Protein AF-A0A962UXA5-F1 (afdb_monomer_lite)

Sequence (64 aa):
MASEGYHEPISELSDETRDMHRAIVSLMEELEAVDWYNQRVDACKDAELKAILAHNRDEEKEHA

Structure (mmCIF, N/CA/C/O backbone):
data_AF-A0A962UXA5-F1
#
_entry.id   AF-A0A962UXA5-F1
#
loop_
_atom_site.group_PDB
_atom_site.id
_atom_site.type_symbol
_atom_site.label_atom_id
_atom_site.label_alt_id
_atom_site.label_comp_id
_atom_site.label_asym_id
_atom_site.label_entity_id
_atom_site.label_seq_id
_atom_site.pdbx_PDB_ins_code
_atom_site.Cartn_x
_atom_site.Cartn_y
_atom_site.Cartn_z
_atom_site.occupancy
_atom_site.B_iso_or_equiv
_atom_site.auth_seq_id
_atom_site.auth_comp_id
_atom_site.auth_asym_id
_atom_site.auth_atom_id
_atom_site.pdbx_PDB_model_num
ATOM 1 N N . MET A 1 1 ? -7.139 -6.264 -8.071 1.00 50.59 1 MET A N 1
ATOM 2 C CA . MET A 1 1 ? -6.887 -4.822 -8.288 1.00 50.59 1 MET A CA 1
ATOM 3 C C . MET A 1 1 ? -6.297 -4.650 -9.683 1.00 50.59 1 MET A C 1
ATOM 5 O O . MET A 1 1 ? -5.722 -5.598 -10.197 1.00 50.59 1 MET A O 1
ATOM 9 N N . ALA A 1 2 ? -6.516 -3.523 -10.368 1.00 44.00 2 ALA A N 1
ATOM 10 C CA . ALA A 1 2 ? -6.155 -3.386 -11.790 1.00 44.00 2 ALA A CA 1
ATOM 11 C C . ALA A 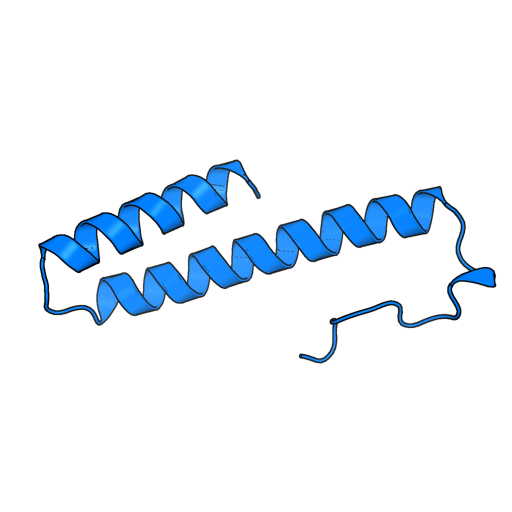1 2 ? -4.631 -3.335 -12.061 1.00 44.00 2 ALA A C 1
ATOM 13 O O . ALA A 1 2 ? -4.235 -3.288 -13.220 1.00 44.00 2 ALA A O 1
ATOM 14 N N . SER A 1 3 ? -3.793 -3.367 -11.018 1.00 54.03 3 SER A N 1
ATOM 15 C CA . SER A 1 3 ? -2.340 -3.158 -11.065 1.00 54.03 3 SER A CA 1
ATOM 16 C C . SER A 1 3 ? -1.488 -4.376 -10.680 1.00 54.03 3 SER A C 1
ATOM 18 O O . SER A 1 3 ? -0.282 -4.223 -10.543 1.00 54.03 3 SER A O 1
ATOM 20 N N . GLU A 1 4 ? -2.054 -5.577 -10.501 1.00 65.44 4 GLU A N 1
ATOM 21 C CA . GLU A 1 4 ? -1.319 -6.755 -9.977 1.00 65.44 4 GLU A CA 1
ATOM 22 C C . GLU A 1 4 ? -0.254 -7.345 -10.942 1.00 65.44 4 GLU A C 1
ATOM 24 O O . GLU A 1 4 ? 0.209 -8.469 -10.760 1.00 65.44 4 GLU A O 1
ATOM 29 N N . GLY A 1 5 ? 0.173 -6.613 -11.977 1.00 84.44 5 GLY A N 1
ATOM 30 C CA . GLY A 1 5 ? 1.253 -7.054 -12.854 1.00 84.44 5 GLY A CA 1
ATOM 31 C C . GLY A 1 5 ? 1.625 -6.063 -13.953 1.00 84.44 5 GLY A C 1
ATOM 32 O O . GLY A 1 5 ? 1.224 -4.901 -13.954 1.00 84.44 5 GLY A O 1
ATOM 33 N N . TYR A 1 6 ? 2.406 -6.547 -14.918 1.00 94.56 6 TYR A N 1
ATOM 34 C CA . TYR A 1 6 ? 2.838 -5.761 -16.070 1.00 94.56 6 TYR A CA 1
ATOM 35 C C . TYR A 1 6 ? 1.694 -5.544 -17.069 1.00 94.56 6 TYR A C 1
ATOM 37 O O . TYR A 1 6 ? 0.947 -6.469 -17.387 1.00 94.56 6 TYR A O 1
ATOM 45 N N . HIS A 1 7 ? 1.593 -4.328 -17.609 1.00 95.62 7 HIS A N 1
ATOM 46 C CA . HIS A 1 7 ? 0.624 -3.988 -18.660 1.00 95.62 7 HIS A CA 1
ATOM 47 C C . HIS A 1 7 ? 1.107 -4.309 -20.080 1.00 95.62 7 HIS A C 1
ATOM 49 O O . HIS A 1 7 ? 0.306 -4.293 -21.007 1.00 95.62 7 HIS A O 1
ATOM 55 N N . GLU A 1 8 ? 2.389 -4.636 -20.231 1.00 96.62 8 GLU A N 1
ATOM 56 C CA . GLU A 1 8 ? 3.020 -5.025 -21.491 1.00 96.62 8 GLU A CA 1
ATOM 57 C C . GLU A 1 8 ? 3.725 -6.381 -21.323 1.00 96.62 8 GLU A C 1
ATOM 59 O O . GLU A 1 8 ? 4.058 -6.765 -20.191 1.00 96.62 8 GLU A O 1
ATOM 64 N N . PRO A 1 9 ? 3.975 -7.131 -22.413 1.00 96.75 9 PRO A N 1
ATOM 65 C CA . PRO A 1 9 ? 4.707 -8.389 -22.346 1.00 96.75 9 PRO A CA 1
ATOM 66 C C . PRO A 1 9 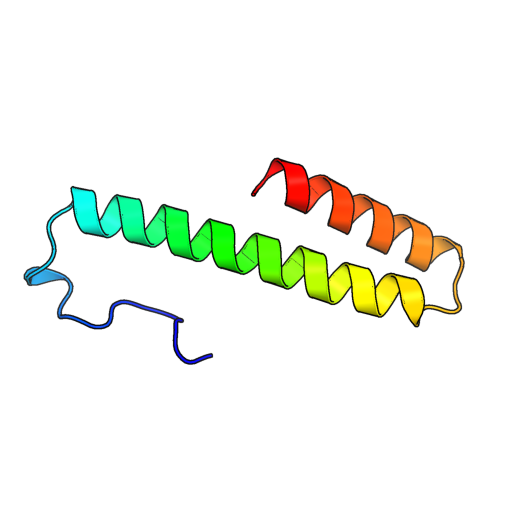? 6.069 -8.218 -21.665 1.00 96.75 9 PRO A C 1
ATOM 68 O O . PRO A 1 9 ? 6.886 -7.395 -22.066 1.00 96.75 9 PRO A O 1
ATOM 71 N N . ILE A 1 10 ? 6.359 -9.053 -20.664 1.00 95.94 10 ILE A N 1
ATOM 72 C CA . ILE A 1 10 ? 7.608 -8.975 -19.880 1.00 95.94 10 ILE A CA 1
ATOM 73 C C . ILE A 1 10 ? 8.855 -9.062 -20.771 1.00 95.94 10 ILE A C 1
ATOM 75 O O . ILE A 1 10 ? 9.861 -8.425 -20.479 1.00 95.94 10 ILE A O 1
ATOM 79 N N . SER A 1 11 ? 8.788 -9.833 -21.859 1.00 97.50 11 SER A N 1
ATOM 80 C CA . SER A 1 11 ? 9.879 -9.985 -22.829 1.00 97.50 11 SER A CA 1
ATOM 81 C C . SER A 1 11 ? 10.217 -8.705 -23.598 1.00 97.50 11 SER A C 1
ATOM 83 O O . SER A 1 11 ? 11.279 -8.643 -24.209 1.00 97.50 11 SER A O 1
ATOM 85 N N . GLU A 1 12 ? 9.325 -7.715 -23.599 1.00 98.12 12 GLU A N 1
ATOM 86 C CA . GLU A 1 12 ? 9.515 -6.418 -24.259 1.00 98.12 12 GLU A CA 1
ATOM 87 C C . GLU A 1 12 ? 9.989 -5.328 -23.284 1.00 98.12 12 GLU A C 1
ATOM 89 O O . GLU A 1 12 ? 10.327 -4.222 -23.702 1.00 98.12 12 GLU A O 1
ATOM 94 N N . LEU A 1 13 ? 10.056 -5.637 -21.986 1.00 97.94 13 LEU A N 1
ATOM 95 C CA . LEU A 1 13 ? 10.503 -4.714 -20.950 1.00 97.94 13 LEU A CA 1
ATOM 96 C C . LEU A 1 13 ? 11.986 -4.920 -20.643 1.00 97.94 13 LEU A C 1
ATOM 98 O O . LEU A 1 13 ? 12.453 -6.049 -20.483 1.00 97.94 13 LEU A O 1
ATOM 102 N N . SER A 1 14 ? 12.723 -3.819 -20.496 1.00 98.56 14 SER A N 1
ATOM 103 C CA . SER A 1 14 ? 14.100 -3.876 -20.007 1.00 98.56 14 SER A CA 1
ATOM 104 C C . SER A 1 14 ? 14.142 -4.321 -18.542 1.00 98.56 14 SER A C 1
ATOM 106 O O . SER A 1 14 ? 13.178 -4.145 -17.790 1.00 98.56 14 SER A O 1
ATOM 108 N N . ASP A 1 15 ? 15.281 -4.861 -18.109 1.00 98.38 15 ASP A N 1
ATOM 109 C CA . ASP A 1 15 ? 15.473 -5.233 -16.704 1.00 98.38 15 ASP A CA 1
ATOM 110 C C . ASP A 1 15 ? 15.350 -4.019 -15.769 1.00 98.38 15 ASP A C 1
ATOM 112 O O . ASP A 1 15 ? 14.694 -4.118 -14.737 1.00 98.38 15 ASP A O 1
ATOM 116 N N . GLU A 1 16 ? 15.848 -2.847 -16.181 1.00 98.50 16 GLU A N 1
ATOM 117 C CA . GLU A 1 16 ? 15.694 -1.589 -15.435 1.00 98.50 16 GLU A CA 1
ATOM 118 C C . GLU A 1 16 ? 14.219 -1.204 -15.247 1.00 98.50 16 GLU A C 1
ATOM 120 O O . GLU A 1 16 ? 13.792 -0.883 -14.138 1.00 98.50 16 GLU A O 1
ATOM 125 N N . THR A 1 17 ? 13.401 -1.278 -16.305 1.00 98.19 17 THR A N 1
ATOM 126 C CA . THR A 1 17 ? 11.961 -0.999 -16.201 1.00 98.19 17 THR A CA 1
ATOM 127 C C . THR A 1 17 ? 11.270 -1.999 -15.284 1.00 98.19 17 THR A C 1
ATOM 129 O O . THR A 1 17 ? 10.385 -1.629 -14.513 1.00 98.19 17 THR A O 1
ATOM 132 N N . ARG A 1 18 ? 11.675 -3.269 -15.333 1.00 97.62 18 ARG A N 1
ATOM 133 C CA . ARG A 1 18 ? 11.125 -4.298 -14.452 1.00 97.62 18 ARG A CA 1
ATOM 134 C C . ARG A 1 18 ? 11.524 -4.059 -12.999 1.00 97.62 18 ARG A C 1
ATOM 136 O O . ARG A 1 18 ? 10.691 -4.287 -12.126 1.00 97.62 18 ARG A O 1
ATOM 143 N N . ASP A 1 19 ? 12.747 -3.615 -12.723 1.00 98.38 19 ASP A N 1
ATOM 144 C CA . ASP A 1 19 ? 13.213 -3.270 -11.373 1.00 98.38 19 ASP A CA 1
ATOM 145 C C . ASP A 1 19 ? 12.454 -2.057 -10.828 1.00 98.38 19 ASP A C 1
ATOM 147 O O . ASP A 1 19 ? 11.926 -2.115 -9.718 1.00 98.38 19 ASP A O 1
ATOM 151 N N . MET A 1 20 ? 12.282 -1.017 -11.647 1.00 98.12 20 MET A N 1
ATOM 152 C CA . MET A 1 20 ? 11.467 0.145 -11.293 1.00 98.12 20 MET A CA 1
ATOM 153 C C . MET A 1 20 ? 10.005 -0.238 -11.029 1.00 98.12 20 MET A C 1
ATOM 155 O O . MET A 1 20 ? 9.420 0.209 -10.049 1.00 98.12 20 MET A O 1
ATOM 159 N N . HIS A 1 21 ? 9.412 -1.104 -11.857 1.00 96.62 21 HIS A N 1
ATOM 160 C CA . HIS A 1 21 ? 8.052 -1.595 -11.626 1.00 96.62 21 HIS A CA 1
ATOM 161 C C . HIS A 1 21 ? 7.924 -2.321 -10.283 1.00 96.62 21 HIS A C 1
ATOM 163 O O . HIS A 1 21 ? 6.966 -2.065 -9.563 1.00 96.62 21 HIS A O 1
ATOM 169 N N . ARG A 1 22 ? 8.890 -3.176 -9.916 1.00 96.31 22 ARG A N 1
ATOM 170 C CA . ARG A 1 22 ? 8.885 -3.845 -8.604 1.00 96.31 22 ARG A CA 1
ATOM 171 C C . ARG A 1 22 ? 8.905 -2.823 -7.468 1.00 96.31 22 ARG A C 1
ATOM 173 O O . ARG A 1 22 ? 8.079 -2.927 -6.575 1.00 96.31 22 ARG A O 1
ATOM 180 N N . ALA A 1 23 ? 9.777 -1.816 -7.545 1.00 97.19 23 ALA A N 1
ATOM 181 C CA . ALA A 1 23 ? 9.840 -0.755 -6.538 1.00 97.19 23 ALA A CA 1
ATOM 182 C C . ALA A 1 23 ? 8.522 0.032 -6.434 1.00 97.19 23 ALA A C 1
ATOM 184 O O . ALA A 1 23 ? 8.043 0.288 -5.334 1.00 97.19 23 ALA A O 1
ATOM 185 N N . ILE A 1 24 ? 7.911 0.379 -7.572 1.00 96.38 24 ILE A N 1
ATOM 186 C CA . ILE A 1 24 ? 6.632 1.099 -7.610 1.00 96.38 24 ILE A CA 1
ATOM 187 C C . ILE A 1 24 ? 5.507 0.258 -7.007 1.00 96.38 24 ILE A C 1
ATOM 189 O O . ILE A 1 24 ? 4.736 0.780 -6.210 1.00 96.38 24 ILE A O 1
ATOM 193 N N . VAL A 1 25 ? 5.398 -1.021 -7.378 1.00 95.94 25 VAL A N 1
ATOM 194 C CA . VAL A 1 25 ? 4.344 -1.900 -6.853 1.00 95.94 25 VAL A CA 1
ATOM 195 C C . VAL A 1 25 ? 4.513 -2.100 -5.351 1.00 95.94 25 VAL A C 1
ATOM 197 O O . VAL A 1 25 ? 3.536 -1.931 -4.635 1.00 95.94 25 VAL A O 1
ATOM 200 N N . SER A 1 26 ? 5.735 -2.340 -4.864 1.00 95.62 26 SER A N 1
ATOM 201 C CA . SER A 1 26 ? 5.990 -2.433 -3.422 1.00 95.62 26 SER A CA 1
ATOM 202 C C . SER A 1 26 ? 5.603 -1.146 -2.694 1.00 95.62 26 SER A C 1
ATOM 204 O O . SER A 1 26 ? 4.866 -1.196 -1.719 1.00 95.62 26 SER A O 1
ATOM 206 N N . LEU A 1 27 ? 5.990 0.025 -3.211 1.00 96.62 27 LEU A N 1
ATOM 207 C CA . LEU A 1 27 ? 5.585 1.306 -2.626 1.00 96.62 27 LEU A CA 1
ATOM 208 C C . LEU A 1 27 ? 4.057 1.490 -2.609 1.00 96.62 27 LEU A C 1
ATOM 210 O O . LE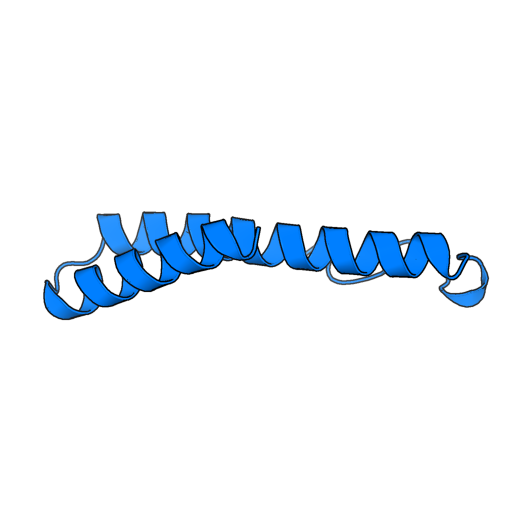U A 1 27 ? 3.497 2.002 -1.642 1.00 96.62 27 LEU A O 1
ATOM 214 N N . MET A 1 28 ? 3.366 1.094 -3.681 1.00 95.88 28 MET A N 1
ATOM 215 C CA . MET A 1 28 ? 1.904 1.154 -3.734 1.00 95.88 28 MET A CA 1
ATOM 216 C C . MET A 1 28 ? 1.259 0.247 -2.681 1.00 95.88 28 MET A C 1
ATOM 218 O O . MET A 1 28 ? 0.324 0.690 -2.019 1.00 95.88 28 MET A O 1
ATOM 222 N N . GLU A 1 29 ? 1.764 -0.976 -2.510 1.00 95.19 29 GLU A N 1
ATOM 223 C CA . GLU A 1 29 ? 1.284 -1.932 -1.505 1.00 95.19 29 GLU A CA 1
ATOM 224 C C . GLU A 1 29 ? 1.437 -1.373 -0.083 1.00 95.19 29 GLU A C 1
ATOM 226 O O . GLU A 1 29 ? 0.484 -1.419 0.699 1.00 95.19 29 GLU A O 1
ATOM 231 N N . GLU A 1 30 ? 2.583 -0.761 0.234 1.00 97.31 30 GLU A N 1
ATOM 232 C CA . GLU A 1 30 ? 2.800 -0.148 1.550 1.00 97.31 30 GLU A CA 1
ATOM 233 C C . GLU A 1 30 ? 1.864 1.043 1.789 1.00 97.31 30 GLU A C 1
ATOM 235 O O . GLU A 1 30 ? 1.265 1.179 2.858 1.00 97.31 30 GLU A O 1
ATOM 240 N N . LEU A 1 31 ? 1.644 1.893 0.782 1.00 97.62 31 LEU A N 1
ATOM 241 C CA . LEU A 1 31 ? 0.704 3.013 0.898 1.00 97.62 31 LEU A CA 1
ATOM 242 C C . LEU A 1 31 ? -0.751 2.548 1.074 1.00 97.62 31 LEU A C 1
ATOM 244 O O . LEU A 1 31 ? -1.502 3.161 1.841 1.00 97.62 31 LEU A O 1
ATOM 248 N N . GLU A 1 32 ? -1.156 1.463 0.408 1.00 97.44 32 GLU A N 1
ATOM 249 C CA . GLU A 1 32 ? -2.458 0.828 0.637 1.00 97.44 32 GLU A CA 1
ATOM 250 C C . GLU A 1 32 ? -2.559 0.273 2.064 1.00 97.44 32 GLU A C 1
ATOM 252 O O . GLU A 1 32 ? -3.571 0.491 2.740 1.00 97.44 32 GLU A O 1
ATOM 257 N N . ALA A 1 33 ? -1.502 -0.372 2.565 1.00 97.31 33 ALA A N 1
ATOM 258 C CA . ALA A 1 33 ? -1.445 -0.860 3.937 1.00 97.31 33 ALA A CA 1
ATOM 259 C C . ALA A 1 33 ? -1.575 0.289 4.953 1.00 97.31 33 ALA A C 1
ATOM 261 O O . ALA A 1 33 ? -2.381 0.191 5.888 1.00 97.31 33 ALA A O 1
ATOM 262 N N . VAL A 1 34 ? -0.870 1.407 4.741 1.00 98.44 34 VAL A N 1
ATOM 263 C CA . VAL A 1 34 ? -0.980 2.620 5.566 1.00 98.44 34 VAL A CA 1
ATOM 264 C C . VAL A 1 34 ? -2.421 3.127 5.607 1.00 98.44 34 VAL A C 1
ATOM 266 O O . VAL A 1 34 ? -2.941 3.390 6.697 1.00 98.44 34 VAL A O 1
ATOM 269 N N . ASP A 1 35 ? -3.085 3.257 4.456 1.00 98.69 35 ASP A N 1
ATOM 270 C CA . ASP A 1 35 ? -4.475 3.718 4.394 1.00 98.69 35 ASP A CA 1
ATOM 271 C C . ASP A 1 35 ? -5.417 2.755 5.133 1.00 98.69 35 ASP A C 1
ATOM 273 O O . ASP A 1 35 ? -6.176 3.161 6.021 1.00 98.69 35 ASP A O 1
ATOM 277 N N . TRP A 1 36 ? -5.316 1.452 4.863 1.00 98.62 36 TRP A N 1
ATOM 278 C CA . TRP A 1 36 ? -6.166 0.449 5.503 1.00 98.62 36 TRP A CA 1
ATOM 279 C C . TRP A 1 36 ? -5.977 0.407 7.013 1.00 98.62 36 TRP A C 1
ATOM 281 O O . TRP A 1 36 ? -6.964 0.361 7.756 1.00 98.62 36 TRP A O 1
ATOM 291 N N . TYR A 1 37 ? -4.734 0.429 7.498 1.00 98.69 37 TYR A N 1
ATOM 292 C CA . TYR A 1 37 ? -4.487 0.503 8.929 1.00 98.69 37 TYR A CA 1
ATOM 293 C C . TYR A 1 37 ? -5.032 1.798 9.515 1.00 98.69 37 TYR A C 1
ATOM 295 O O . TYR A 1 37 ? -5.646 1.755 10.577 1.00 98.69 37 TYR A O 1
ATOM 303 N N . ASN A 1 38 ? -4.888 2.935 8.834 1.00 98.75 38 ASN A N 1
ATOM 304 C CA . ASN A 1 38 ? -5.411 4.201 9.330 1.00 98.75 38 ASN A CA 1
ATOM 305 C C . ASN A 1 38 ? -6.941 4.172 9.498 1.00 98.75 38 ASN A C 1
ATOM 307 O O . ASN A 1 38 ? -7.452 4.555 10.552 1.00 98.75 38 ASN A O 1
ATOM 311 N N . GLN A 1 39 ? -7.666 3.633 8.514 1.00 98.81 39 GLN A N 1
ATOM 312 C CA . GLN A 1 39 ? -9.118 3.429 8.597 1.00 98.81 39 GLN A CA 1
ATOM 313 C C . GLN A 1 39 ? -9.494 2.466 9.734 1.00 98.81 39 GLN A C 1
ATOM 315 O O . GLN A 1 39 ? -10.421 2.725 10.507 1.00 98.81 39 GLN A O 1
ATOM 320 N N . ARG A 1 40 ? -8.753 1.360 9.887 1.00 98.75 40 ARG A N 1
ATOM 321 C CA . ARG A 1 40 ? -8.983 0.379 10.960 1.00 98.75 40 ARG A CA 1
ATOM 322 C C . ARG A 1 40 ? -8.704 0.969 12.340 1.00 98.75 40 ARG A C 1
ATOM 324 O O . ARG A 1 40 ? -9.483 0.721 13.252 1.00 98.75 40 ARG A O 1
ATOM 331 N N . VAL A 1 41 ? -7.647 1.763 12.505 1.00 98.69 41 VAL A N 1
ATOM 332 C CA . VA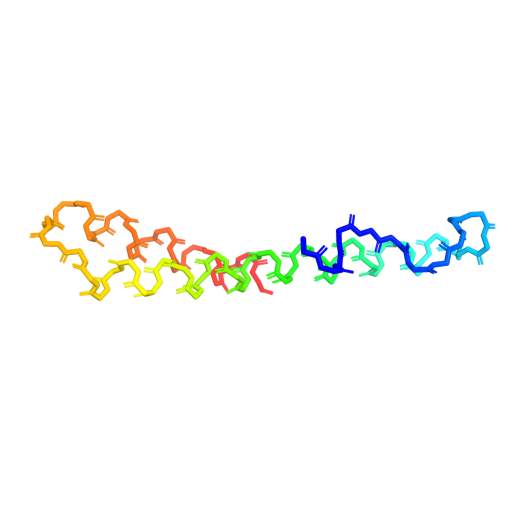L A 1 41 ? -7.314 2.470 13.754 1.00 98.69 41 VAL A CA 1
ATOM 333 C C . VAL A 1 41 ? -8.452 3.405 14.169 1.00 98.69 41 VAL A C 1
ATOM 335 O O . VAL A 1 41 ? -8.795 3.459 15.355 1.00 98.69 41 VAL A O 1
ATOM 338 N N . ASP A 1 42 ? -9.057 4.121 13.219 1.00 98.75 42 ASP A N 1
ATOM 339 C CA . ASP A 1 42 ? -10.195 5.002 13.497 1.00 98.75 42 ASP A CA 1
ATOM 340 C C . ASP A 1 42 ? -11.448 4.210 13.918 1.00 98.75 42 ASP A C 1
ATOM 342 O O . ASP A 1 42 ? -12.085 4.504 14.935 1.00 98.75 42 ASP A O 1
ATOM 346 N N . ALA A 1 43 ? -11.752 3.123 13.204 1.00 98.69 43 ALA A N 1
ATOM 347 C CA . ALA A 1 43 ? -12.921 2.291 13.475 1.00 98.69 43 ALA A CA 1
ATOM 348 C C . ALA A 1 43 ? -12.783 1.377 14.715 1.00 98.69 43 ALA A C 1
ATOM 350 O O . ALA A 1 43 ? -13.802 1.034 15.327 1.00 98.69 43 ALA A O 1
ATOM 351 N N . CYS A 1 44 ? -11.562 0.984 15.097 1.00 98.62 44 CYS A N 1
ATOM 352 C CA . CYS A 1 44 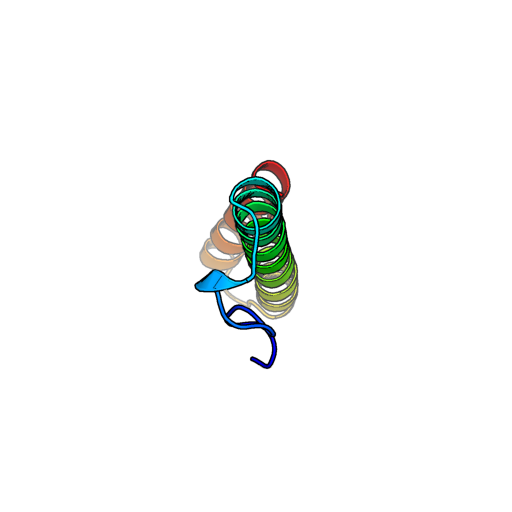? -11.297 -0.022 16.131 1.00 98.62 44 CYS A CA 1
ATOM 353 C C . CYS A 1 44 ? -11.812 0.405 17.515 1.00 98.62 44 CYS A C 1
ATOM 355 O O . CYS A 1 44 ? -11.638 1.549 17.944 1.00 98.62 44 CYS A O 1
ATOM 357 N N . LYS A 1 45 ? -12.445 -0.538 18.225 1.00 98.38 45 LYS A N 1
ATOM 358 C CA . LYS A 1 45 ? -13.000 -0.340 19.577 1.00 98.38 45 LYS A CA 1
ATOM 359 C C . LYS A 1 45 ? -12.175 -1.005 20.680 1.00 98.38 45 LYS A C 1
ATOM 361 O O . LYS A 1 45 ? -12.387 -0.694 21.846 1.00 98.38 45 LYS A O 1
ATOM 366 N N . ASP A 1 46 ? -11.247 -1.882 20.310 1.00 98.69 46 ASP A N 1
ATOM 367 C CA . ASP A 1 46 ? -10.320 -2.535 21.228 1.00 98.69 46 ASP A CA 1
ATOM 368 C C . ASP A 1 46 ? -9.002 -1.750 21.296 1.00 98.69 46 ASP A C 1
ATOM 370 O O . ASP A 1 46 ? -8.396 -1.439 20.266 1.00 98.69 46 ASP A O 1
ATOM 374 N N . ALA A 1 47 ? -8.582 -1.375 22.506 1.00 98.44 47 ALA A N 1
ATOM 375 C CA . ALA A 1 47 ? -7.438 -0.486 22.698 1.00 98.44 47 ALA A CA 1
ATOM 376 C C . ALA A 1 47 ? -6.095 -1.172 22.398 1.00 98.44 47 ALA A C 1
ATOM 378 O O . ALA A 1 47 ? -5.194 -0.526 21.862 1.00 98.44 47 ALA A O 1
ATOM 379 N N . GLU A 1 48 ? -5.971 -2.463 22.705 1.00 98.62 48 GLU A N 1
ATOM 380 C CA . GLU A 1 48 ? -4.744 -3.233 22.488 1.00 98.62 48 GLU A CA 1
ATOM 381 C C . GLU A 1 48 ? -4.527 -3.461 20.992 1.00 98.62 48 GLU A C 1
ATOM 383 O O . GLU A 1 48 ? -3.462 -3.154 20.453 1.00 98.62 48 GLU A O 1
ATOM 388 N N . LEU A 1 49 ? -5.576 -3.878 20.282 1.00 98.69 49 LEU A N 1
ATOM 389 C CA . LEU A 1 49 ? -5.540 -4.022 18.834 1.00 98.69 49 LEU A CA 1
ATOM 390 C C . LEU A 1 49 ? -5.292 -2.676 18.148 1.00 98.69 49 LEU A C 1
ATOM 392 O O . LEU A 1 49 ? -4.507 -2.610 17.206 1.00 98.69 49 LEU A O 1
ATOM 396 N N . LYS A 1 50 ? -5.912 -1.585 18.615 1.00 98.69 50 LYS A N 1
ATOM 397 C CA . LYS A 1 50 ? -5.678 -0.248 18.046 1.00 98.69 50 LYS A CA 1
ATOM 398 C C . LYS A 1 50 ? -4.206 0.165 18.130 1.00 98.69 50 LYS A C 1
ATOM 400 O O . LYS A 1 50 ? -3.711 0.769 17.181 1.00 98.69 50 LYS A O 1
ATOM 405 N N . ALA A 1 51 ? -3.514 -0.175 19.219 1.00 98.56 51 ALA A N 1
ATOM 406 C CA . ALA A 1 51 ? -2.086 0.094 19.362 1.00 98.56 51 ALA A CA 1
ATOM 407 C C . ALA A 1 51 ? -1.246 -0.706 18.353 1.00 98.56 51 ALA A C 1
ATOM 409 O O . ALA A 1 51 ? -0.379 -0.126 17.706 1.00 98.56 51 ALA A O 1
ATOM 410 N N . ILE A 1 52 ? -1.550 -1.994 18.154 1.00 98.75 52 ILE A N 1
ATOM 411 C CA . ILE A 1 52 ? -0.862 -2.844 17.164 1.00 98.75 52 ILE A CA 1
ATOM 412 C C . ILE A 1 52 ? -1.092 -2.319 15.740 1.00 98.75 52 ILE A C 1
ATOM 414 O O . ILE A 1 52 ? -0.150 -2.163 14.973 1.00 98.75 52 ILE A O 1
ATOM 418 N N . LEU A 1 53 ? -2.339 -1.991 15.389 1.00 98.69 53 LEU A N 1
ATOM 419 C CA . LEU A 1 53 ? -2.670 -1.464 14.062 1.00 98.69 53 LEU A CA 1
ATOM 420 C C . LEU A 1 53 ? -1.971 -0.124 13.787 1.00 98.69 53 LEU A C 1
ATOM 422 O O . LEU A 1 53 ? -1.529 0.114 12.669 1.00 98.69 53 LEU A O 1
ATOM 426 N N . ALA A 1 54 ? -1.877 0.754 14.791 1.00 98.56 54 ALA A N 1
ATOM 427 C CA . ALA A 1 54 ? -1.193 2.038 14.656 1.00 98.56 54 ALA A CA 1
ATOM 428 C C . ALA A 1 54 ? 0.329 1.879 14.550 1.00 98.56 54 ALA A C 1
ATOM 430 O O . ALA A 1 54 ? 0.941 2.592 13.763 1.00 98.56 54 ALA A O 1
ATOM 431 N N . HIS A 1 55 ? 0.911 0.943 15.306 1.00 98.50 55 HIS A N 1
ATOM 432 C CA . HIS A 1 55 ? 2.326 0.594 15.217 1.00 98.50 55 HIS A CA 1
ATOM 433 C C . HIS A 1 55 ? 2.684 0.116 13.809 1.00 98.50 55 HIS A C 1
ATOM 435 O O . HIS A 1 55 ? 3.508 0.742 13.153 1.00 98.50 55 HIS A O 1
ATOM 441 N N . ASN A 1 56 ? 1.991 -0.910 13.307 1.00 98.31 56 ASN A N 1
ATOM 442 C CA . ASN A 1 56 ? 2.270 -1.466 11.983 1.00 98.31 56 ASN A CA 1
ATOM 443 C C . ASN A 1 56 ? 2.091 -0.410 10.886 1.00 98.31 56 ASN A C 1
ATOM 445 O O . ASN A 1 56 ? 2.953 -0.267 10.035 1.00 98.31 56 ASN A O 1
ATOM 449 N N . ARG A 1 57 ? 1.029 0.412 10.956 1.00 98.44 57 ARG A N 1
ATOM 450 C CA . ARG A 1 57 ? 0.836 1.548 10.034 1.00 98.44 57 ARG A CA 1
ATOM 451 C C . ARG A 1 57 ? 2.057 2.461 9.960 1.00 98.44 57 ARG A C 1
ATOM 453 O O . ARG A 1 57 ? 2.327 3.030 8.910 1.00 98.44 57 ARG A O 1
ATOM 460 N N . ASP A 1 58 ? 2.686 2.727 11.100 1.0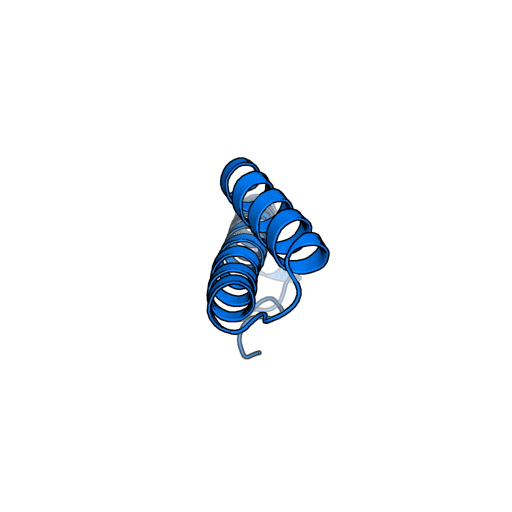0 98.06 58 ASP A N 1
ATOM 461 C CA . ASP A 1 58 ? 3.800 3.661 11.172 1.00 98.06 58 ASP A CA 1
ATOM 462 C C . ASP A 1 58 ? 5.117 3.005 10.725 1.00 98.06 58 ASP A C 1
ATOM 464 O O . ASP A 1 58 ? 5.942 3.716 10.158 1.00 98.06 58 ASP A O 1
ATOM 468 N N . GLU A 1 59 ? 5.270 1.682 10.864 1.00 97.81 59 GLU A N 1
ATOM 469 C CA . GLU A 1 59 ? 6.359 0.914 10.233 1.00 97.81 59 GLU A CA 1
ATOM 470 C C . GLU A 1 59 ? 6.233 0.886 8.700 1.00 97.81 59 GLU A C 1
ATOM 472 O O . GLU A 1 59 ? 7.217 1.145 8.013 1.00 97.81 59 GLU A O 1
ATOM 477 N N . GLU A 1 60 ? 5.029 0.717 8.135 1.00 95.62 60 GLU A N 1
ATOM 478 C CA . GLU A 1 60 ? 4.877 0.719 6.664 1.00 95.62 60 GLU A CA 1
ATOM 479 C C . GLU A 1 60 ? 5.252 2.077 6.031 1.00 95.62 60 GLU A C 1
ATOM 481 O O . GLU A 1 60 ? 5.626 2.152 4.865 1.00 95.62 60 GLU A O 1
ATOM 486 N N . LYS A 1 61 ? 5.215 3.178 6.800 1.00 95.12 61 LYS A N 1
ATOM 487 C CA . LYS A 1 61 ? 5.710 4.494 6.341 1.00 95.12 61 LYS A CA 1
ATOM 488 C C . LYS A 1 61 ? 7.233 4.577 6.260 1.00 95.12 61 LYS A C 1
ATOM 490 O O . LYS A 1 61 ? 7.730 5.510 5.643 1.00 95.12 61 LYS A O 1
ATOM 495 N N . GLU A 1 62 ? 7.957 3.700 6.950 1.00 94.50 62 GLU A N 1
ATOM 496 C CA . GLU A 1 62 ? 9.407 3.554 6.794 1.00 94.50 62 GLU A CA 1
ATOM 497 C C . GLU A 1 62 ? 9.737 2.679 5.578 1.00 94.50 62 GLU A C 1
ATOM 499 O O . GLU A 1 62 ? 10.754 2.900 4.923 1.00 94.50 62 GLU A O 1
ATOM 504 N N . HIS A 1 63 ? 8.874 1.706 5.266 1.00 89.00 63 HIS A N 1
ATOM 505 C CA . HIS A 1 63 ? 9.011 0.851 4.086 1.00 89.00 63 HIS A CA 1
ATOM 506 C C . HIS A 1 63 ? 8.704 1.589 2.768 1.00 89.00 63 HIS A C 1
ATOM 508 O O . HIS A 1 63 ? 9.294 1.253 1.738 1.00 89.00 63 HIS A O 1
ATOM 514 N N . ALA A 1 64 ? 7.814 2.587 2.811 1.00 85.44 64 ALA A N 1
ATOM 515 C CA . ALA A 1 64 ? 7.431 3.461 1.696 1.00 85.44 64 ALA A CA 1
ATOM 516 C C . ALA A 1 64 ? 8.432 4.609 1.438 1.00 85.44 64 ALA A C 1
ATOM 518 O O . ALA A 1 64 ? 8.847 4.789 0.268 1.00 85.44 64 ALA A O 1
#

pLDDT: mean 94.33, std 11.05, range [44.0, 98.81]

Foldseek 3Di:
DVLPDDPDPPVPDDPVRVVVSVLVVQLVVLVVLLVVLVVCLVVDPDPVVNVVSVVVSVVSVVVD

Secondary structure (DSSP, 8-state):
-TTSS-SS-GGGS-HHHHHHHHHHHHHHHHHHHHHHHHHHHHH---HHHHHHHHHHHHHHHHH-

Radius of gyration: 15.89 Å; chains: 1; bounding box: 29×15×47 Å